Protein AF-A0AA36NEQ3-F1 (afdb_monomer_lite)

Radius of gyration: 20.61 Å; chains: 1; bounding box: 43×40×59 Å

Foldseek 3Di:
DCCVVPVVVDDPVRNVLVCQCPVQANLSNLVVLCCVPLVVLVVVLVVLVVVLVVDDDPVVVVVSVVVNVVSVVVLVPDPSDPDDAAEDEQEAEDDDCRLVSVVVVCVVVNPPSHHYKYDYPPDPDIDDVVVVVSVVVNVVVCPPPVNCVVPPPDD

Structure (mmCIF, N/CA/C/O backbone):
data_AF-A0AA36NEQ3-F1
#
_entry.id   AF-A0AA36NEQ3-F1
#
loop_
_atom_site.group_PDB
_atom_site.id
_atom_site.type_symbol
_atom_site.label_atom_id
_atom_site.label_alt_id
_atom_site.label_comp_id
_atom_site.label_asym_id
_atom_site.label_entity_id
_atom_site.label_seq_id
_atom_site.pdbx_PDB_ins_code
_atom_site.Cartn_x
_atom_site.Cartn_y
_atom_site.Cartn_z
_atom_site.occupancy
_atom_site.B_iso_or_equiv
_atom_site.auth_seq_id
_atom_site.auth_comp_id
_atom_site.auth_asym_id
_atom_site.auth_atom_id
_atom_site.pdbx_PDB_model_num
ATOM 1 N N . MET A 1 1 ? -6.143 13.483 -19.185 1.00 68.56 1 MET A N 1
ATOM 2 C CA . MET A 1 1 ? -5.509 14.407 -20.152 1.00 68.56 1 MET A CA 1
ATOM 3 C C . MET A 1 1 ? -5.300 15.807 -19.564 1.00 68.56 1 MET A C 1
ATOM 5 O O . MET A 1 1 ? -4.150 16.203 -19.430 1.00 68.56 1 MET A O 1
ATOM 9 N N . LEU A 1 2 ? -6.343 16.511 -19.094 1.00 79.25 2 LEU A N 1
ATOM 10 C CA . LEU A 1 2 ? -6.231 17.898 -18.588 1.00 79.25 2 LEU A CA 1
ATOM 11 C C . LEU A 1 2 ? -5.144 18.156 -17.515 1.00 79.25 2 LEU A C 1
ATOM 13 O O . LEU A 1 2 ? -4.399 19.118 -17.663 1.00 79.25 2 LEU A O 1
ATOM 17 N N . PRO A 1 3 ? -4.977 17.317 -16.469 1.00 77.94 3 PRO A N 1
ATOM 18 C CA . PRO A 1 3 ? -3.961 17.570 -15.440 1.00 77.94 3 PRO A CA 1
ATOM 19 C C . PRO A 1 3 ? -2.511 17.459 -15.925 1.00 77.94 3 PRO A C 1
ATOM 21 O O . PRO A 1 3 ? -1.621 18.030 -15.300 1.00 77.94 3 PRO A O 1
ATOM 24 N N . ARG A 1 4 ? -2.274 16.724 -17.023 1.00 77.56 4 ARG A N 1
ATOM 25 C CA . ARG A 1 4 ? -0.957 16.620 -17.671 1.00 77.56 4 ARG A CA 1
ATOM 26 C C . ARG A 1 4 ? -0.728 17.775 -18.649 1.00 77.56 4 ARG A C 1
ATOM 28 O O . ARG A 1 4 ? 0.372 18.302 -18.692 1.00 77.56 4 ARG A O 1
ATOM 35 N N . MET A 1 5 ? -1.764 18.183 -19.387 1.00 85.81 5 MET A N 1
ATOM 36 C CA . MET A 1 5 ? -1.683 19.246 -20.401 1.00 85.81 5 MET A CA 1
ATOM 37 C C . MET A 1 5 ? -1.680 20.658 -19.802 1.00 85.81 5 MET A C 1
ATOM 39 O O . MET A 1 5 ? -1.014 21.551 -20.310 1.00 85.81 5 MET A O 1
ATOM 43 N N . CYS A 1 6 ? -2.423 20.869 -18.714 1.00 88.06 6 CYS A N 1
ATOM 44 C CA . CYS A 1 6 ? -2.591 22.175 -18.081 1.00 88.06 6 CYS A CA 1
ATOM 45 C C . CYS A 1 6 ? -2.309 22.084 -16.571 1.00 88.06 6 CYS A C 1
ATOM 47 O O . CYS A 1 6 ? -3.202 22.329 -15.755 1.00 88.06 6 CYS A O 1
ATOM 49 N N . PRO A 1 7 ? -1.080 21.720 -16.153 1.00 84.38 7 PRO A N 1
ATOM 50 C CA . PRO A 1 7 ? -0.760 21.505 -14.742 1.00 84.38 7 PRO A CA 1
ATOM 51 C C . PRO A 1 7 ? -0.909 22.774 -13.887 1.00 84.38 7 PRO A C 1
ATOM 53 O O . PRO A 1 7 ? -1.089 22.661 -12.676 1.00 84.38 7 PRO A O 1
ATOM 56 N N . PHE A 1 8 ? -0.865 23.963 -14.500 1.00 87.62 8 PHE A N 1
ATOM 57 C CA . PHE A 1 8 ? -1.056 25.260 -13.841 1.00 87.62 8 PHE A CA 1
ATOM 58 C C . PHE A 1 8 ? -2.494 25.493 -13.349 1.00 87.62 8 PHE A C 1
ATOM 60 O O . PHE A 1 8 ? -2.689 26.245 -12.401 1.00 87.62 8 PHE A O 1
ATOM 67 N N . LEU A 1 9 ? -3.491 24.814 -13.934 1.00 93.50 9 LEU A N 1
ATOM 68 C CA . LEU A 1 9 ? -4.887 24.884 -13.481 1.00 93.50 9 LEU A CA 1
ATOM 69 C C . LEU A 1 9 ? -5.117 24.136 -12.162 1.00 93.50 9 LEU A C 1
ATOM 71 O O . LEU A 1 9 ? -6.154 24.294 -11.523 1.00 93.50 9 LEU A O 1
ATOM 75 N N . PHE A 1 10 ? -4.160 23.302 -11.747 1.00 91.62 10 PHE A N 1
ATOM 76 C CA . PHE A 1 10 ? -4.294 22.440 -10.585 1.00 91.62 10 PHE A CA 1
ATOM 77 C C . PHE A 1 10 ? -3.250 22.782 -9.528 1.00 91.62 10 PHE A C 1
ATOM 79 O O . PHE A 1 10 ? -2.037 22.788 -9.770 1.00 91.62 10 PHE A O 1
ATOM 86 N N . SER A 1 11 ? -3.723 22.966 -8.295 1.00 93.88 11 SER A N 1
ATOM 87 C CA . SER A 1 11 ? -2.838 23.129 -7.144 1.00 93.88 11 SER A CA 1
ATOM 88 C C . SER A 1 11 ? -1.834 21.971 -7.046 1.00 93.88 11 SER A C 1
ATOM 90 O O . SER A 1 11 ? -2.109 20.837 -7.458 1.00 93.88 11 SER A O 1
ATOM 92 N N . LEU A 1 12 ? -0.670 22.229 -6.441 1.00 90.69 12 LEU A N 1
ATOM 93 C CA . LEU A 1 12 ? 0.312 21.177 -6.155 1.00 90.69 12 LEU A CA 1
ATOM 94 C C . LEU A 1 12 ? -0.320 20.020 -5.360 1.00 90.69 12 LEU A C 1
ATOM 96 O O . LEU A 1 12 ? -0.024 18.856 -5.620 1.00 90.69 12 LEU A O 1
ATOM 100 N N . LYS A 1 13 ? -1.229 20.332 -4.427 1.00 91.56 13 LYS A N 1
ATOM 101 C CA . LYS A 1 13 ? -1.970 19.339 -3.640 1.00 91.56 13 LYS A CA 1
ATOM 102 C C . LYS A 1 13 ? -2.808 18.424 -4.536 1.00 91.56 13 LYS A C 1
ATOM 104 O O . LYS A 1 13 ? -2.748 17.208 -4.376 1.00 91.56 13 LYS A O 1
ATOM 109 N N . THR A 1 14 ? -3.543 18.985 -5.494 1.00 90.94 14 THR A N 1
ATOM 110 C CA . THR A 1 14 ? -4.377 18.218 -6.433 1.00 90.94 14 THR A CA 1
ATOM 111 C C . THR A 1 14 ? -3.534 17.327 -7.334 1.00 90.94 14 THR A C 1
ATOM 113 O O . THR A 1 14 ? -3.855 16.156 -7.505 1.00 90.94 14 THR A O 1
ATOM 116 N N . ARG A 1 15 ? -2.409 17.839 -7.845 1.00 89.56 15 ARG A N 1
ATOM 117 C CA . ARG A 1 15 ? -1.480 17.045 -8.664 1.00 89.56 15 ARG A CA 1
ATOM 118 C C . ARG A 1 15 ? -0.853 15.893 -7.875 1.00 89.56 15 ARG A C 1
ATOM 120 O O . ARG A 1 15 ? -0.808 14.772 -8.372 1.00 89.56 15 ARG A O 1
ATOM 127 N N . LYS A 1 16 ? -0.454 16.134 -6.620 1.00 88.31 16 LYS A N 1
ATOM 128 C CA . LYS A 1 16 ? 0.013 15.077 -5.705 1.00 88.31 16 LYS A CA 1
ATOM 129 C C . LYS A 1 16 ? -1.071 14.030 -5.440 1.00 88.31 16 LYS A C 1
ATOM 131 O O . LYS A 1 16 ? -0.760 12.845 -5.418 1.00 88.31 16 LYS A O 1
ATOM 136 N N . MET A 1 17 ? -2.324 14.447 -5.243 1.00 87.94 17 MET A N 1
ATOM 137 C CA . MET A 1 17 ? -3.442 13.514 -5.065 1.00 87.94 17 MET A CA 1
ATOM 138 C C . MET A 1 17 ? -3.674 12.663 -6.313 1.00 87.94 17 MET A C 1
ATOM 140 O O . MET A 1 17 ? -3.773 11.449 -6.184 1.00 87.94 17 MET A O 1
ATOM 144 N N . LEU A 1 18 ? -3.693 13.271 -7.505 1.00 87.69 18 LEU A N 1
ATOM 145 C CA . LEU A 1 18 ? -3.828 12.534 -8.761 1.00 87.69 18 LEU A CA 1
ATOM 146 C C . LEU A 1 18 ? -2.754 11.451 -8.874 1.00 87.69 18 LEU A C 1
ATOM 148 O O . LEU A 1 18 ? -3.094 10.292 -9.073 1.00 87.69 18 LEU A O 1
ATOM 152 N N . LEU A 1 19 ? -1.485 11.815 -8.658 1.00 86.06 19 LEU A N 1
ATOM 153 C CA . LEU A 1 19 ? -0.384 10.856 -8.700 1.00 86.06 19 LEU A CA 1
ATOM 154 C C . LEU A 1 19 ? -0.596 9.709 -7.703 1.00 86.06 19 LEU A C 1
ATOM 156 O O . LEU A 1 19 ? -0.491 8.551 -8.084 1.00 86.06 19 LEU A O 1
ATOM 160 N N . LYS A 1 20 ? -0.950 10.008 -6.447 1.00 84.12 20 LYS A N 1
ATOM 161 C CA . LYS A 1 20 ? -1.182 8.975 -5.421 1.00 84.12 20 LYS A CA 1
ATOM 162 C C . LYS A 1 20 ? -2.313 8.011 -5.780 1.00 84.12 20 LYS A C 1
ATOM 164 O O . LYS A 1 20 ? -2.208 6.831 -5.464 1.00 84.12 20 LYS A O 1
ATOM 169 N N . TYR A 1 21 ? -3.371 8.497 -6.426 1.00 85.12 21 TYR A N 1
ATOM 170 C CA . TYR A 1 21 ? -4.517 7.668 -6.799 1.00 85.12 21 TYR A CA 1
ATOM 171 C C . TYR A 1 21 ? -4.321 6.882 -8.097 1.00 85.12 21 TYR A C 1
ATOM 173 O O . TYR A 1 21 ? -5.018 5.894 -8.302 1.00 85.12 21 TYR A O 1
ATOM 181 N N . THR A 1 22 ? -3.392 7.284 -8.970 1.00 84.38 22 THR A N 1
ATOM 182 C CA . THR A 1 22 ? -3.182 6.608 -10.260 1.00 84.38 22 THR A CA 1
ATOM 183 C C . THR A 1 22 ? -1.880 5.820 -10.350 1.00 84.38 22 THR A C 1
ATOM 185 O O . THR A 1 22 ? -1.782 4.954 -11.210 1.00 84.38 22 THR A O 1
ATOM 188 N N . ALA A 1 23 ? -0.880 6.097 -9.506 1.00 80.69 23 ALA A N 1
ATOM 189 C CA . ALA A 1 23 ? 0.458 5.510 -9.646 1.00 80.69 23 ALA A CA 1
ATOM 190 C C . ALA A 1 23 ? 0.511 4.000 -9.369 1.00 80.69 23 ALA A C 1
ATOM 192 O O . ALA A 1 23 ? 1.291 3.299 -10.001 1.00 80.69 23 ALA A O 1
ATOM 193 N N . PHE A 1 24 ? -0.317 3.499 -8.449 1.00 78.56 24 PHE A N 1
ATOM 194 C CA . PHE A 1 24 ? -0.222 2.122 -7.938 1.00 78.56 24 PHE A CA 1
ATOM 195 C C . PHE A 1 24 ? -1.527 1.326 -8.108 1.00 78.56 24 PHE A C 1
ATOM 197 O O . PHE A 1 24 ? -1.766 0.335 -7.419 1.00 78.56 24 PHE A O 1
ATOM 204 N N . GLY A 1 25 ? -2.398 1.782 -9.012 1.00 80.44 25 GLY A N 1
ATOM 205 C CA . GLY A 1 25 ? -3.678 1.142 -9.306 1.00 80.44 25 GLY A CA 1
ATOM 206 C C . GLY A 1 25 ? -4.801 1.424 -8.292 1.00 80.44 25 GLY A C 1
ATOM 207 O O . GLY A 1 25 ? -4.593 2.045 -7.243 1.00 80.44 25 GLY A O 1
ATOM 208 N N . PRO A 1 26 ? -6.030 0.971 -8.606 1.00 84.81 26 PRO A N 1
ATOM 209 C CA . PRO A 1 26 ? -7.229 1.290 -7.832 1.00 84.81 26 PRO A CA 1
ATOM 210 C C . PRO A 1 26 ? -7.213 0.687 -6.422 1.00 84.81 26 PRO A C 1
ATOM 212 O O . PRO A 1 26 ? -7.647 1.343 -5.479 1.00 84.81 26 PRO A O 1
ATOM 215 N N . SER A 1 27 ? -6.667 -0.520 -6.239 1.00 88.44 27 SER A N 1
ATOM 216 C CA . SER A 1 27 ? -6.599 -1.162 -4.919 1.00 88.44 27 SER A CA 1
ATOM 217 C C . SER A 1 27 ? -5.737 -0.361 -3.944 1.00 88.44 27 SER A C 1
ATOM 219 O O . SER A 1 27 ? -6.144 -0.132 -2.806 1.00 88.44 27 SER A O 1
ATOM 221 N N . PHE A 1 28 ? -4.589 0.151 -4.398 1.00 86.88 28 PHE A N 1
ATOM 222 C CA . PHE A 1 28 ? -3.771 1.045 -3.582 1.00 86.88 28 PHE A CA 1
ATOM 223 C C . PHE A 1 28 ? -4.489 2.365 -3.287 1.00 86.88 28 PHE A C 1
ATOM 225 O O . PHE A 1 28 ? -4.440 2.843 -2.157 1.00 86.88 28 PHE A O 1
ATOM 232 N N . ALA A 1 29 ? -5.188 2.945 -4.268 1.00 89.06 29 ALA A N 1
ATOM 233 C CA . ALA A 1 29 ? -5.954 4.174 -4.070 1.00 89.06 29 ALA A CA 1
ATOM 234 C C . ALA A 1 29 ? -7.037 4.018 -2.984 1.00 89.06 29 ALA A C 1
ATOM 236 O O . ALA A 1 29 ? -7.181 4.894 -2.123 1.00 89.06 29 ALA A O 1
ATOM 237 N N . VAL A 1 30 ? -7.756 2.890 -2.984 1.00 91.06 30 VAL A N 1
ATOM 238 C CA . VAL A 1 30 ? -8.751 2.548 -1.955 1.00 91.06 30 VAL A CA 1
ATOM 239 C C . VAL A 1 30 ? -8.081 2.371 -0.597 1.00 91.06 30 VAL A C 1
ATOM 241 O O . VAL A 1 30 ? -8.484 3.027 0.362 1.00 91.06 30 VAL A O 1
ATOM 244 N N . HIS A 1 31 ? -7.019 1.563 -0.519 1.00 90.94 31 HIS A N 1
ATOM 245 C CA . HIS A 1 31 ? -6.257 1.358 0.715 1.00 90.94 31 HIS A CA 1
ATOM 246 C C . HIS A 1 31 ? -5.755 2.681 1.300 1.00 90.94 31 HIS A C 1
ATOM 248 O O . HIS A 1 31 ? -5.982 2.975 2.470 1.00 90.94 31 HIS A O 1
ATOM 254 N N . TRP A 1 32 ? -5.129 3.516 0.470 1.00 89.56 32 TRP A N 1
ATOM 255 C CA . TRP A 1 32 ? -4.611 4.817 0.870 1.00 89.56 32 TRP A CA 1
ATOM 256 C C . TRP A 1 32 ? -5.720 5.726 1.409 1.00 89.56 32 TRP A C 1
ATOM 258 O O . TRP A 1 32 ? -5.545 6.364 2.447 1.00 89.56 32 TRP A O 1
ATOM 268 N N . THR A 1 33 ? -6.872 5.769 0.735 1.00 91.25 33 THR A N 1
ATOM 269 C CA . THR A 1 33 ? -8.028 6.568 1.171 1.00 91.25 33 THR A CA 1
ATOM 270 C C . THR A 1 33 ? -8.582 6.064 2.502 1.00 91.25 33 THR A C 1
ATOM 272 O O . THR A 1 33 ? -8.800 6.868 3.409 1.00 91.25 33 THR A O 1
ATOM 275 N N . GLN A 1 34 ? -8.758 4.747 2.643 1.00 92.94 34 GLN A N 1
ATOM 276 C CA . GLN A 1 34 ? -9.234 4.110 3.871 1.00 92.94 34 GLN A CA 1
ATOM 277 C C . GLN A 1 34 ? -8.289 4.381 5.043 1.00 92.94 34 GLN A C 1
ATOM 279 O O . GLN A 1 34 ? -8.738 4.855 6.084 1.00 92.94 34 GLN A O 1
ATOM 284 N N . GLU A 1 35 ? -6.982 4.195 4.862 1.00 91.31 35 GLU A N 1
ATOM 285 C CA . GLU A 1 35 ? -5.978 4.446 5.903 1.00 91.31 35 GLU A CA 1
ATOM 286 C C . GLU A 1 35 ? -6.005 5.910 6.379 1.00 91.31 35 GLU A C 1
ATOM 288 O O . GLU A 1 35 ? -5.919 6.183 7.574 1.00 91.31 35 GLU A O 1
ATOM 293 N N . HIS A 1 36 ? -6.217 6.871 5.471 1.00 90.62 36 HIS A N 1
ATOM 294 C CA . HIS A 1 36 ? -6.283 8.296 5.824 1.00 90.62 36 HIS A CA 1
ATOM 295 C C . HIS A 1 36 ? -7.584 8.713 6.513 1.00 90.62 36 HIS A C 1
ATOM 297 O O . HIS A 1 36 ? -7.600 9.727 7.210 1.00 90.62 36 HIS A O 1
ATOM 303 N N . LYS A 1 37 ? -8.690 8.011 6.252 1.00 93.19 37 LYS A N 1
ATOM 304 C CA . LYS A 1 37 ? -10.033 8.432 6.681 1.00 93.19 37 LYS A CA 1
ATOM 305 C C . LYS A 1 37 ? -10.563 7.639 7.862 1.00 93.19 37 LYS A C 1
ATOM 307 O O . LYS A 1 37 ? -11.206 8.218 8.728 1.00 93.19 37 LYS A O 1
ATOM 312 N N . VAL A 1 38 ? -10.290 6.339 7.892 1.00 94.88 38 VAL A N 1
ATOM 313 C CA . VAL A 1 38 ? -10.763 5.411 8.926 1.00 94.88 38 VAL A CA 1
ATOM 314 C C . VAL A 1 38 ? -9.629 4.610 9.575 1.00 94.88 38 VAL A C 1
ATOM 316 O O . VAL A 1 38 ? -9.883 3.845 10.500 1.00 94.88 38 VAL A O 1
ATOM 319 N N . GLY A 1 39 ? -8.370 4.800 9.162 1.00 92.75 39 GLY A N 1
ATOM 320 C CA . GLY A 1 39 ? -7.229 4.031 9.675 1.00 92.75 39 GLY A CA 1
ATOM 321 C C . GLY A 1 39 ? -7.005 4.152 11.186 1.00 92.75 39 GLY A C 1
ATOM 322 O O . GLY A 1 39 ? -6.636 3.171 11.826 1.00 92.75 39 GLY A O 1
ATOM 323 N N . SER A 1 40 ? -7.286 5.309 11.796 1.00 94.38 40 SER A N 1
ATOM 324 C CA . SER A 1 40 ? -7.217 5.471 13.260 1.00 94.38 40 SER A CA 1
ATOM 325 C C . SER A 1 40 ? -8.217 4.569 13.989 1.00 94.38 40 SER A C 1
ATOM 327 O O . SER A 1 40 ? -7.852 3.913 14.964 1.00 94.38 40 SER A O 1
ATOM 329 N N . PHE A 1 41 ? -9.449 4.480 13.482 1.00 94.62 41 PHE A N 1
ATOM 330 C CA . PHE A 1 41 ? -10.482 3.593 14.011 1.00 94.62 41 PHE A CA 1
ATOM 331 C C . PHE A 1 41 ? -10.115 2.124 13.809 1.00 94.62 41 PHE A C 1
ATOM 333 O O . PHE A 1 41 ? -10.254 1.337 14.736 1.00 94.62 41 PHE A O 1
ATOM 340 N N . LEU A 1 42 ? -9.575 1.755 12.643 1.00 91.88 42 LEU A N 1
ATOM 341 C CA . LEU A 1 42 ? -9.116 0.386 12.378 1.00 91.88 42 LEU A CA 1
ATOM 342 C C . LEU A 1 42 ? -7.980 -0.037 13.323 1.00 91.88 42 LEU A C 1
ATOM 344 O O . LEU A 1 42 ? -7.992 -1.162 13.824 1.00 91.88 42 LEU A O 1
ATOM 348 N N . LYS A 1 43 ? -7.034 0.868 13.610 1.00 93.69 43 LYS A N 1
ATOM 349 C CA . LYS A 1 43 ? -5.960 0.637 14.589 1.00 93.69 43 LYS A CA 1
ATOM 350 C C . LYS A 1 43 ? -6.520 0.482 15.998 1.00 93.69 43 LYS A C 1
ATOM 352 O O . LYS A 1 43 ? -6.206 -0.507 16.653 1.00 93.69 43 LYS A O 1
ATOM 357 N N . ARG A 1 44 ? -7.403 1.392 16.433 1.00 95.19 44 ARG A N 1
ATOM 358 C CA . ARG A 1 44 ? -8.055 1.294 17.748 1.00 95.19 44 ARG A CA 1
ATOM 359 C C . ARG A 1 44 ? -8.860 0.003 17.880 1.00 95.19 44 ARG A C 1
ATOM 361 O O . ARG A 1 44 ? -8.736 -0.658 18.901 1.00 95.19 44 ARG A O 1
ATOM 368 N N . ARG A 1 45 ? -9.598 -0.403 16.840 1.00 94.44 45 ARG A N 1
ATOM 369 C CA . ARG A 1 45 ? -10.325 -1.680 16.792 1.00 94.44 45 ARG A CA 1
ATOM 370 C C . ARG A 1 45 ? -9.397 -2.862 17.076 1.00 94.44 45 ARG A C 1
ATOM 372 O O . ARG A 1 45 ? -9.720 -3.696 17.910 1.00 94.44 45 ARG A O 1
ATOM 379 N N . ALA A 1 46 ? -8.238 -2.923 16.416 1.00 94.06 46 ALA A N 1
ATOM 380 C CA . ALA A 1 46 ? -7.264 -3.996 16.630 1.00 94.06 46 ALA A CA 1
ATOM 381 C C . ALA A 1 46 ? -6.690 -3.995 18.060 1.00 94.06 46 ALA A C 1
ATOM 383 O O . ALA A 1 46 ? -6.522 -5.058 18.660 1.00 94.06 46 ALA A O 1
ATOM 384 N N . THR A 1 47 ? -6.430 -2.811 18.625 1.00 96.06 47 THR A N 1
ATOM 385 C CA . THR A 1 47 ? -5.993 -2.665 20.021 1.00 96.06 47 THR A CA 1
ATOM 386 C C . THR A 1 47 ? -7.062 -3.161 20.995 1.00 96.06 47 THR A C 1
ATOM 388 O O . THR A 1 47 ? -6.775 -4.043 21.796 1.00 96.06 47 THR A O 1
ATOM 391 N N . VAL A 1 48 ? -8.302 -2.673 20.876 1.00 95.75 48 VAL A N 1
ATOM 392 C CA . VAL A 1 48 ? -9.432 -3.054 21.743 1.00 95.75 48 VAL A CA 1
ATOM 393 C C . VAL A 1 48 ? -9.728 -4.548 21.637 1.00 95.75 48 VAL A C 1
ATOM 395 O O . VAL A 1 48 ? -9.942 -5.202 22.650 1.00 95.75 48 VAL A O 1
ATOM 398 N N . GLN A 1 49 ? -9.669 -5.125 20.433 1.00 95.00 49 GLN A N 1
ATOM 399 C CA . GLN A 1 49 ? -9.830 -6.567 20.246 1.00 95.00 49 GLN A CA 1
ATOM 400 C C . GLN A 1 49 ? -8.753 -7.367 20.995 1.00 95.00 49 GLN A C 1
ATOM 402 O O . GLN A 1 49 ? -9.046 -8.405 21.584 1.00 95.00 49 GLN A O 1
ATOM 407 N N . THR A 1 50 ? -7.507 -6.890 20.978 1.00 95.31 50 THR A N 1
ATOM 408 C CA . THR A 1 50 ? -6.395 -7.535 21.689 1.00 95.31 50 THR A CA 1
ATOM 409 C C . THR A 1 50 ? -6.565 -7.409 23.204 1.00 95.31 50 THR A C 1
ATOM 411 O O . THR A 1 50 ? -6.397 -8.394 23.918 1.00 95.31 50 THR A O 1
ATOM 414 N N . GLU A 1 51 ? -6.949 -6.225 23.691 1.00 94.81 51 GLU A N 1
ATOM 415 C CA . GLU A 1 51 ? -7.259 -5.973 25.105 1.00 94.81 51 GLU A CA 1
ATOM 416 C C . GLU A 1 51 ? -8.415 -6.857 25.594 1.00 94.81 51 GLU A C 1
ATOM 418 O O . GLU A 1 51 ? -8.321 -7.452 26.666 1.00 94.81 51 GLU A O 1
ATOM 423 N N . LEU A 1 52 ? -9.470 -7.001 24.786 1.00 94.44 52 LEU A N 1
ATOM 424 C CA . LEU A 1 52 ? -10.616 -7.859 25.075 1.00 94.44 52 LEU A CA 1
ATOM 425 C C . LEU A 1 52 ? -10.198 -9.328 25.191 1.00 94.44 52 LEU A C 1
ATOM 427 O O . LEU A 1 52 ? -10.580 -9.995 26.149 1.00 94.44 52 LEU A O 1
ATOM 431 N N . ASN A 1 53 ? -9.374 -9.815 24.259 1.00 93.12 53 ASN A N 1
ATOM 432 C CA . ASN A 1 53 ? -8.877 -11.193 24.269 1.00 93.12 53 ASN A CA 1
ATOM 433 C C . ASN A 1 53 ? -7.963 -11.492 25.472 1.00 93.12 53 ASN A C 1
ATOM 435 O O . ASN A 1 53 ? -7.843 -12.646 25.875 1.00 93.12 53 ASN A O 1
ATOM 439 N N . ALA A 1 54 ? -7.302 -10.474 26.028 1.00 94.94 54 ALA A N 1
ATOM 440 C CA . ALA A 1 54 ? -6.433 -10.605 27.195 1.00 94.94 54 ALA A CA 1
ATOM 441 C C . ALA A 1 54 ? -7.179 -10.451 28.535 1.00 94.94 54 ALA A C 1
ATOM 443 O O . ALA A 1 54 ? -6.597 -10.707 29.592 1.00 94.94 54 ALA A O 1
ATOM 444 N N . GLN A 1 55 ? -8.440 -10.008 28.518 1.00 93.62 55 GLN A N 1
ATOM 445 C CA . GLN A 1 55 ? -9.190 -9.682 29.724 1.00 93.62 55 GLN A CA 1
ATOM 446 C C . GLN A 1 55 ? -9.974 -10.883 30.265 1.00 93.62 55 GLN A C 1
ATOM 448 O O . GLN A 1 55 ? -10.518 -11.684 29.514 1.00 93.62 55 GLN A O 1
ATOM 453 N N . THR A 1 56 ? -10.057 -10.985 31.592 1.00 91.00 56 THR A N 1
ATOM 454 C CA . THR A 1 56 ? -10.795 -12.052 32.298 1.00 91.00 56 THR A CA 1
ATOM 455 C C . THR A 1 56 ? -11.935 -11.525 33.169 1.00 91.00 56 THR A C 1
ATOM 457 O O . THR A 1 56 ? -12.842 -12.282 33.506 1.00 91.00 56 THR A O 1
ATOM 460 N N . ASP A 1 57 ? -11.922 -10.234 33.520 1.00 95.19 57 ASP A N 1
ATOM 461 C CA . ASP A 1 57 ? -13.001 -9.586 34.272 1.00 95.19 57 ASP A CA 1
ATOM 462 C C . ASP A 1 57 ? -14.253 -9.391 33.389 1.00 95.19 57 ASP A C 1
ATOM 464 O O . ASP A 1 57 ? -14.192 -8.619 32.423 1.00 95.19 57 ASP A O 1
ATOM 468 N N . PRO A 1 58 ? -15.406 -10.002 33.735 1.00 92.56 58 PRO A N 1
ATOM 469 C CA . PRO A 1 58 ? -16.632 -9.911 32.945 1.00 92.56 58 PRO A CA 1
ATOM 470 C C . PRO A 1 58 ? -17.117 -8.479 32.692 1.00 92.56 58 PRO A C 1
ATOM 472 O O . PRO A 1 58 ? -17.650 -8.197 31.620 1.00 92.56 58 PRO A O 1
ATOM 475 N N . ARG A 1 59 ? -16.927 -7.555 33.646 1.00 92.62 59 ARG A N 1
ATOM 476 C CA . ARG A 1 59 ? -17.388 -6.163 33.491 1.00 92.62 59 ARG A CA 1
ATOM 477 C C . ARG A 1 59 ? -16.557 -5.424 32.450 1.00 92.62 59 ARG A C 1
ATOM 479 O O . ARG A 1 59 ? -17.105 -4.817 31.535 1.00 92.62 59 ARG A O 1
ATOM 486 N N . LYS A 1 60 ? -15.233 -5.551 32.540 1.00 93.38 60 LYS A N 1
ATOM 487 C CA . LYS A 1 60 ? -14.305 -4.945 31.575 1.00 93.38 60 LYS A CA 1
ATOM 488 C C . LYS A 1 60 ? -14.433 -5.565 30.188 1.00 93.38 60 LYS A C 1
ATOM 490 O O . LYS A 1 60 ? -14.322 -4.856 29.195 1.00 93.38 60 LYS A O 1
ATOM 495 N N . MET A 1 61 ? -14.697 -6.871 30.105 1.00 94.19 61 MET A N 1
ATOM 496 C CA . MET A 1 61 ? -14.989 -7.527 28.828 1.00 94.19 61 MET A CA 1
ATOM 497 C C . MET A 1 61 ? -16.236 -6.934 28.164 1.00 94.19 61 MET A C 1
ATOM 499 O O . MET A 1 61 ? -16.226 -6.678 26.963 1.00 94.19 61 MET A O 1
ATOM 503 N N . GLN A 1 62 ? -17.294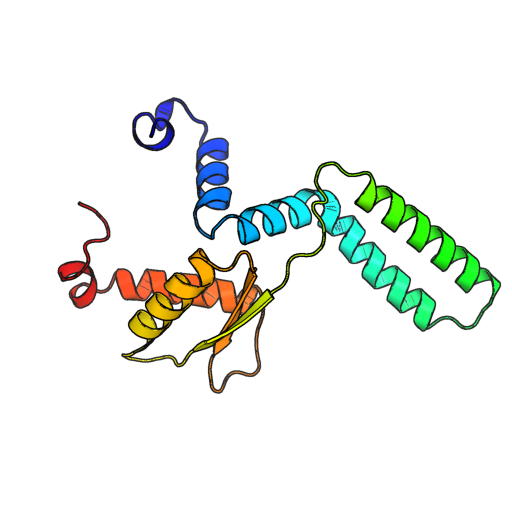 -6.673 28.938 1.00 94.56 62 GLN A N 1
ATOM 504 C CA . GLN A 1 62 ? -18.513 -6.057 28.417 1.00 94.56 62 GLN A CA 1
ATOM 505 C C . GLN A 1 62 ? -18.266 -4.622 27.924 1.00 94.56 62 GLN A C 1
ATOM 507 O O . GLN A 1 62 ? -18.726 -4.263 26.841 1.00 94.56 62 GLN A O 1
ATOM 512 N N . GLU A 1 63 ? -17.503 -3.823 28.672 1.00 95.19 63 GLU A N 1
ATOM 513 C CA . GLU A 1 63 ? -17.119 -2.460 28.275 1.00 95.19 63 GLU A CA 1
ATOM 514 C C . GLU A 1 63 ? -16.306 -2.444 26.971 1.00 95.19 63 GLU A C 1
ATOM 516 O O . GLU A 1 63 ? -16.661 -1.733 26.030 1.00 95.19 63 GLU A O 1
ATOM 521 N N . LEU A 1 64 ? -15.260 -3.274 26.876 1.00 96.06 64 LEU A N 1
ATOM 522 C CA . LEU A 1 64 ? -14.418 -3.383 25.679 1.00 96.06 64 LEU A CA 1
ATOM 523 C C . LEU A 1 64 ? -15.201 -3.917 24.473 1.00 96.06 64 LEU A C 1
ATOM 525 O O . LEU A 1 64 ? -15.020 -3.434 23.357 1.00 96.06 64 LEU A O 1
ATOM 529 N N . SER A 1 65 ? -16.108 -4.875 24.685 1.00 95.19 65 SER A N 1
ATOM 530 C CA . SER A 1 65 ? -16.995 -5.372 23.629 1.00 95.19 65 SER A CA 1
ATOM 531 C C . SER A 1 65 ? -17.936 -4.281 23.116 1.00 95.19 65 SER A C 1
ATOM 533 O O . SER A 1 65 ? -18.186 -4.206 21.912 1.00 95.19 65 SER A O 1
ATOM 535 N N . GLN A 1 66 ? -18.455 -3.425 24.002 1.00 96.44 66 GLN A N 1
ATOM 536 C CA . GLN A 1 66 ? -19.295 -2.299 23.602 1.00 96.44 66 GLN A CA 1
ATOM 537 C C . GLN A 1 66 ? -18.485 -1.250 22.831 1.00 96.44 66 GLN A C 1
ATOM 539 O O . GLN A 1 66 ? -18.949 -0.750 21.806 1.00 96.44 66 GLN A O 1
ATOM 544 N N . GLU A 1 67 ? -17.269 -0.933 23.286 1.00 95.56 67 GLU A N 1
ATOM 545 C CA . GLU A 1 67 ? -16.365 -0.032 22.564 1.00 95.56 67 GLU A CA 1
ATOM 546 C C . GLU A 1 67 ? -16.065 -0.566 21.157 1.00 95.56 67 GLU A C 1
ATOM 548 O O . GLU A 1 67 ? -16.170 0.177 20.179 1.00 95.56 67 GLU A O 1
ATOM 553 N N . LEU A 1 68 ? -15.754 -1.860 21.042 1.00 95.56 68 LEU A N 1
ATOM 554 C CA . LEU A 1 68 ? -15.485 -2.515 19.767 1.00 95.56 68 LEU A CA 1
ATOM 555 C C . LEU A 1 68 ? -16.674 -2.379 18.806 1.00 95.56 68 LEU A C 1
ATOM 557 O O . LEU A 1 68 ? -16.489 -1.940 17.671 1.00 95.56 68 LEU A O 1
ATOM 561 N N . SER A 1 69 ? -17.891 -2.659 19.284 1.00 96.12 69 SER A N 1
ATOM 562 C CA . SER A 1 69 ? -19.122 -2.509 18.499 1.00 96.12 69 SER A CA 1
ATOM 563 C C . SER A 1 69 ? -19.321 -1.071 18.008 1.00 96.12 69 SER A C 1
ATOM 565 O O . SER A 1 69 ? -19.671 -0.856 16.848 1.00 96.12 69 SER A O 1
ATOM 567 N N . ASN A 1 70 ? -19.071 -0.074 18.862 1.00 96.06 70 ASN A N 1
ATOM 568 C CA . ASN A 1 70 ? -19.208 1.337 18.494 1.00 96.06 70 ASN A CA 1
ATOM 569 C C . ASN A 1 70 ? -18.190 1.740 17.410 1.00 96.06 70 ASN A C 1
ATOM 571 O O . ASN A 1 70 ? -18.517 2.487 16.485 1.00 96.06 70 ASN A O 1
ATOM 575 N N . ILE A 1 71 ? -16.950 1.245 17.507 1.00 95.12 71 ILE A N 1
ATOM 576 C CA . ILE A 1 71 ? -15.908 1.490 16.501 1.00 95.12 71 ILE A CA 1
ATOM 577 C C . ILE A 1 71 ? -16.294 0.848 15.166 1.00 95.12 71 ILE A C 1
ATOM 579 O O . ILE A 1 71 ? -16.159 1.483 14.119 1.00 95.12 71 ILE A O 1
ATOM 583 N N . GLU A 1 72 ? -16.777 -0.393 15.185 1.00 92.94 72 GLU A N 1
ATOM 584 C CA . GLU A 1 72 ? -17.202 -1.101 13.977 1.00 92.94 72 GLU A CA 1
ATOM 585 C C . GLU A 1 72 ? -18.365 -0.399 13.281 1.00 92.94 72 GLU A C 1
ATOM 587 O O . GLU A 1 72 ? -18.301 -0.170 12.072 1.00 92.94 72 GLU A O 1
ATOM 592 N N . GLU A 1 73 ? -19.377 0.030 14.035 1.00 94.44 73 GLU A N 1
ATOM 593 C CA . GLU A 1 73 ? -20.492 0.809 13.499 1.00 94.44 73 GLU A CA 1
ATOM 594 C C . GLU A 1 73 ? -20.002 2.114 12.852 1.00 94.44 73 GLU A C 1
ATOM 596 O O . GLU A 1 73 ? -20.437 2.465 11.751 1.00 94.44 73 GLU A O 1
ATOM 601 N N . HIS A 1 74 ? -19.053 2.810 13.487 1.00 92.69 74 HIS A N 1
ATOM 602 C CA . HIS A 1 74 ? -18.482 4.040 12.940 1.00 92.69 74 HIS A CA 1
ATOM 603 C C . HIS A 1 74 ? -17.722 3.803 11.627 1.00 92.69 74 HIS A C 1
ATOM 605 O O . HIS A 1 74 ? -17.861 4.579 10.679 1.00 92.69 74 HIS A O 1
ATOM 611 N N . VAL A 1 75 ? -16.938 2.724 11.543 1.00 93.12 75 VAL A N 1
ATOM 612 C CA . VAL A 1 75 ? -16.209 2.359 10.320 1.00 93.12 75 VAL A CA 1
ATOM 613 C C . VAL A 1 75 ? -17.183 1.996 9.201 1.00 93.12 75 VAL A C 1
ATOM 615 O O . VAL A 1 75 ? -17.046 2.520 8.100 1.00 93.12 75 VAL A O 1
ATOM 618 N N . VAL A 1 76 ? -18.186 1.159 9.476 1.00 91.62 76 VAL A N 1
ATOM 619 C CA . VAL A 1 76 ? -19.155 0.694 8.468 1.00 91.62 76 VAL A CA 1
ATOM 620 C C . VAL A 1 76 ? -20.039 1.830 7.950 1.00 91.62 76 VAL A C 1
ATOM 622 O O . VAL A 1 76 ? -20.367 1.855 6.767 1.00 91.62 76 VAL A O 1
ATOM 625 N N . ARG A 1 77 ? -20.395 2.803 8.798 1.00 92.88 77 ARG A N 1
ATOM 626 C CA . ARG A 1 77 ? -21.160 3.993 8.383 1.00 92.88 77 ARG A CA 1
ATOM 627 C C . ARG A 1 77 ? -20.342 5.012 7.593 1.00 92.88 77 ARG A C 1
ATOM 629 O O . ARG A 1 77 ? -20.913 5.936 7.016 1.00 92.88 77 ARG A O 1
ATOM 636 N N . SER A 1 78 ? -19.018 4.893 7.582 1.00 93.12 78 SER A N 1
ATOM 637 C CA . SER A 1 78 ? -18.162 5.812 6.843 1.00 93.12 78 SER A CA 1
ATOM 638 C C . SER A 1 78 ? -18.274 5.575 5.338 1.00 93.12 78 SER A C 1
ATOM 640 O O . SER A 1 78 ? -17.983 4.489 4.849 1.00 93.12 78 SER A O 1
ATOM 642 N N . ASN A 1 79 ? -18.543 6.638 4.575 1.00 93.06 79 ASN A N 1
ATOM 643 C CA . ASN A 1 79 ? -18.516 6.611 3.102 1.00 93.06 79 ASN A CA 1
ATOM 644 C C . ASN A 1 79 ? -17.132 6.277 2.512 1.00 93.06 79 ASN A C 1
ATOM 646 O O . ASN A 1 79 ? -16.992 6.124 1.301 1.00 93.06 79 ASN A O 1
ATOM 650 N N . PHE A 1 80 ? -16.092 6.227 3.348 1.00 91.56 80 PHE A N 1
ATOM 651 C CA . PHE A 1 80 ? -14.735 5.885 2.936 1.00 91.56 80 PHE A CA 1
ATOM 652 C C . PHE A 1 80 ? -14.393 4.412 3.160 1.00 91.56 80 PHE A C 1
ATOM 654 O O . PHE A 1 80 ? -13.322 3.997 2.729 1.00 91.56 80 PHE A O 1
ATOM 661 N N . TRP A 1 81 ? -15.255 3.633 3.821 1.00 93.31 81 TRP A N 1
ATOM 662 C CA . TRP A 1 81 ? -15.064 2.198 3.999 1.00 93.31 81 TRP A CA 1
ATOM 663 C C . TRP A 1 81 ? -15.700 1.431 2.838 1.00 93.31 81 TRP A C 1
ATOM 665 O O . TRP A 1 81 ? -16.918 1.365 2.710 1.00 93.31 81 TRP A O 1
ATOM 675 N N . LEU A 1 82 ? -14.862 0.842 1.988 1.00 90.94 82 LEU A N 1
ATOM 676 C CA . LEU A 1 82 ? -15.268 0.052 0.820 1.00 90.94 82 LEU A CA 1
ATOM 677 C C . LEU A 1 82 ? -15.067 -1.456 1.044 1.00 90.94 82 LEU A C 1
ATOM 679 O O . LEU A 1 82 ? -15.163 -2.247 0.109 1.00 90.94 82 LEU A O 1
ATOM 683 N N . GLY A 1 83 ? -14.798 -1.854 2.290 1.00 89.19 83 GLY A N 1
ATOM 684 C CA . GLY A 1 83 ? -14.519 -3.230 2.681 1.00 89.19 83 GLY A CA 1
ATOM 685 C C . GLY A 1 83 ? -13.027 -3.563 2.752 1.00 89.19 83 GLY A C 1
ATOM 686 O O . GLY A 1 83 ? -12.143 -2.700 2.709 1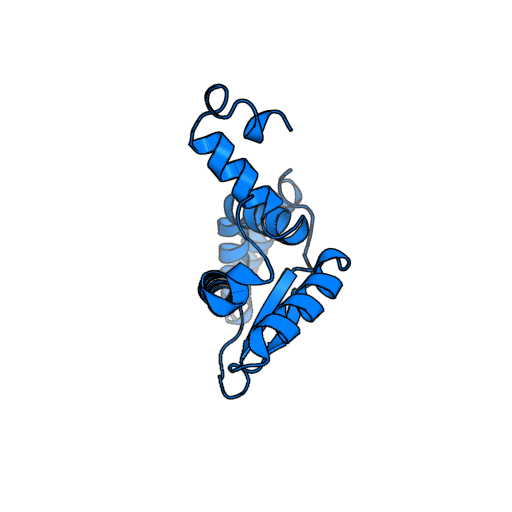.00 89.19 83 GLY A O 1
ATOM 687 N N . THR A 1 84 ? -12.754 -4.857 2.903 1.00 86.69 84 THR A N 1
ATOM 688 C CA . THR A 1 84 ? -11.393 -5.381 3.038 1.00 86.69 84 THR A CA 1
ATOM 689 C C . THR A 1 84 ? -10.796 -5.672 1.670 1.00 86.69 84 THR A C 1
ATOM 691 O O . THR A 1 84 ? -11.374 -6.400 0.864 1.00 86.69 84 THR A O 1
ATOM 694 N N . LEU A 1 85 ? -9.600 -5.144 1.430 1.00 88.75 85 LEU A N 1
ATOM 695 C CA . LEU A 1 85 ? -8.814 -5.469 0.248 1.00 88.75 85 LEU A CA 1
ATOM 696 C C . LEU A 1 85 ? -7.979 -6.721 0.504 1.00 88.75 85 LEU A C 1
ATOM 698 O O . LEU A 1 85 ? -7.315 -6.831 1.532 1.00 88.75 85 LEU A O 1
ATOM 702 N N . GLN A 1 86 ? -7.979 -7.644 -0.453 1.00 90.31 86 GLN A N 1
ATOM 703 C CA . GLN A 1 86 ? -7.056 -8.775 -0.433 1.00 90.31 86 GLN A CA 1
ATOM 704 C C . GLN A 1 86 ? -5.656 -8.311 -0.832 1.00 90.31 86 GLN A C 1
ATOM 706 O O . GLN A 1 86 ? -5.515 -7.536 -1.782 1.00 90.31 86 GLN A O 1
ATOM 711 N N . SER A 1 87 ? -4.630 -8.825 -0.159 1.00 90.06 87 SER A N 1
ATOM 712 C CA . SER A 1 87 ? -3.242 -8.670 -0.582 1.00 90.06 87 SER A CA 1
ATOM 713 C C . SER A 1 87 ? -2.738 -9.906 -1.329 1.00 90.06 87 SER A C 1
ATOM 715 O O . SER A 1 87 ? -3.288 -11.004 -1.240 1.00 90.06 87 SER A O 1
ATOM 717 N N . THR A 1 88 ? -1.731 -9.699 -2.167 1.00 90.62 88 THR A N 1
ATOM 718 C CA . THR A 1 88 ? -0.997 -10.730 -2.896 1.00 90.62 88 THR A CA 1
ATOM 719 C C . THR A 1 88 ? 0.475 -10.543 -2.604 1.00 90.62 88 THR A C 1
ATOM 721 O O . THR A 1 88 ? 1.025 -9.468 -2.847 1.00 90.62 88 THR A O 1
ATOM 724 N N . LEU A 1 89 ? 1.091 -11.602 -2.087 1.00 91.12 89 LEU A N 1
ATOM 725 C CA . LEU A 1 89 ? 2.517 -11.640 -1.823 1.00 91.12 89 LEU A CA 1
ATOM 726 C C . LEU A 1 89 ? 3.270 -11.926 -3.124 1.00 91.12 89 LEU A C 1
ATOM 728 O O . LEU A 1 89 ? 3.085 -12.978 -3.737 1.00 91.12 89 LEU A O 1
ATOM 732 N N . VAL A 1 90 ? 4.125 -10.997 -3.526 1.00 91.88 90 VAL A N 1
ATOM 733 C CA . VAL A 1 90 ? 5.037 -11.134 -4.658 1.00 91.88 90 VAL A CA 1
ATOM 734 C C . VAL A 1 90 ? 6.431 -11.382 -4.109 1.00 91.88 90 VAL A C 1
ATOM 736 O O . VAL A 1 90 ? 6.982 -10.553 -3.384 1.00 91.88 90 VAL A O 1
ATOM 739 N N . ARG A 1 91 ? 6.995 -12.536 -4.462 1.00 92.75 91 ARG A N 1
ATOM 740 C CA . ARG A 1 91 ? 8.368 -12.894 -4.115 1.00 92.75 91 ARG A CA 1
ATOM 741 C C . ARG A 1 91 ? 9.296 -12.521 -5.257 1.00 92.75 91 ARG A C 1
ATOM 743 O O . ARG A 1 91 ? 9.000 -12.855 -6.402 1.00 92.75 91 ARG A O 1
ATOM 750 N N . LEU A 1 92 ? 10.371 -11.810 -4.937 1.00 92.81 92 LEU A N 1
ATOM 751 C CA . LEU A 1 92 ? 11.318 -11.277 -5.913 1.00 92.81 92 LEU A CA 1
ATOM 752 C C . LEU A 1 92 ? 12.752 -11.564 -5.476 1.00 92.81 92 LEU A C 1
ATOM 754 O O . LEU A 1 92 ? 13.081 -11.491 -4.292 1.00 92.81 92 LEU A O 1
ATOM 758 N N . GLN A 1 93 ? 13.619 -11.813 -6.447 1.00 92.94 93 GLN A N 1
ATOM 759 C CA . GLN A 1 93 ? 15.065 -11.853 -6.258 1.00 92.94 93 GLN A CA 1
ATOM 760 C C . GLN A 1 93 ? 15.688 -10.541 -6.740 1.00 92.94 93 GLN A C 1
ATOM 762 O O . GLN A 1 93 ? 15.345 -10.044 -7.817 1.00 92.94 93 GLN A O 1
ATOM 767 N N . LYS A 1 94 ? 16.628 -9.995 -5.962 1.00 87.88 94 LYS A N 1
ATOM 768 C CA . LYS A 1 94 ? 17.473 -8.872 -6.394 1.00 87.88 94 LYS A CA 1
ATOM 769 C C . LYS A 1 94 ? 18.517 -9.359 -7.406 1.00 87.88 94 LYS A C 1
ATOM 771 O O . LYS A 1 94 ? 18.923 -10.517 -7.361 1.00 87.88 94 LYS A O 1
ATOM 776 N N . GLY A 1 95 ? 18.969 -8.473 -8.292 1.00 87.56 95 GLY A N 1
ATOM 777 C CA . GLY A 1 95 ? 19.991 -8.771 -9.304 1.00 87.56 95 GLY A CA 1
ATOM 778 C C . GLY A 1 95 ? 19.572 -8.359 -10.714 1.00 87.56 95 GLY A C 1
ATOM 779 O O . GLY A 1 95 ? 18.687 -7.523 -10.881 1.00 87.56 95 GLY A O 1
ATOM 780 N N . GLU A 1 96 ? 20.201 -8.957 -11.727 1.00 85.12 96 GLU A N 1
ATOM 781 C CA . GLU A 1 96 ? 20.017 -8.585 -13.142 1.00 85.12 96 GLU A CA 1
ATOM 782 C C . GLU A 1 96 ? 18.571 -8.773 -13.626 1.00 85.12 96 GLU A C 1
ATOM 784 O O . GLU A 1 96 ? 18.022 -7.935 -14.338 1.00 85.12 96 GLU A O 1
ATOM 789 N N . GLU A 1 97 ? 17.900 -9.820 -13.146 1.00 88.12 97 GLU A N 1
ATOM 790 C CA . GLU A 1 97 ? 16.531 -10.161 -13.542 1.00 88.12 97 GLU A CA 1
ATOM 791 C C . GLU A 1 97 ? 15.455 -9.358 -12.794 1.00 88.12 97 GLU A C 1
ATOM 793 O O . GLU A 1 97 ? 14.259 -9.599 -12.979 1.00 88.12 97 GLU A O 1
ATOM 798 N N . PHE A 1 98 ? 15.841 -8.433 -11.911 1.00 92.12 98 PHE A N 1
ATOM 799 C CA . PHE A 1 98 ? 14.910 -7.733 -11.025 1.00 92.12 98 PHE A CA 1
ATOM 800 C C . PHE A 1 98 ? 13.832 -6.959 -11.798 1.00 92.12 98 PHE A C 1
ATOM 802 O O . PHE A 1 98 ? 12.645 -7.091 -11.497 1.00 92.12 98 PHE A O 1
ATOM 809 N N . LEU A 1 99 ? 14.213 -6.214 -12.842 1.00 91.38 99 LEU A N 1
ATOM 810 C CA . LEU A 1 99 ? 13.253 -5.460 -13.656 1.00 91.38 99 LEU A CA 1
ATOM 811 C C . LEU A 1 99 ? 12.299 -6.364 -14.435 1.00 91.38 99 LEU A C 1
ATOM 813 O O . LEU A 1 99 ? 11.108 -6.070 -14.511 1.00 91.38 99 LEU A O 1
ATOM 817 N N . ARG A 1 100 ? 12.789 -7.489 -14.967 1.00 91.44 100 ARG A N 1
ATOM 818 C CA . ARG A 1 100 ? 11.928 -8.448 -15.667 1.00 91.44 100 ARG A CA 1
ATOM 819 C C . ARG A 1 100 ? 10.921 -9.083 -14.708 1.00 91.44 100 ARG A C 1
ATOM 821 O O . ARG A 1 100 ? 9.752 -9.230 -15.056 1.00 91.44 100 ARG A O 1
ATOM 828 N N . GLN A 1 101 ? 11.349 -9.436 -13.495 1.00 93.81 101 GLN A N 1
ATOM 829 C CA . GLN A 1 101 ? 10.445 -9.940 -12.458 1.00 93.81 101 GLN A CA 1
ATOM 830 C C . GLN A 1 101 ? 9.404 -8.884 -12.056 1.00 93.81 101 GLN A C 1
ATOM 832 O O . GLN A 1 101 ? 8.225 -9.213 -11.918 1.00 93.81 101 GLN A O 1
ATOM 837 N N . ALA A 1 102 ? 9.822 -7.622 -11.909 1.00 92.56 102 ALA A N 1
ATOM 838 C CA . ALA A 1 102 ? 8.935 -6.505 -11.604 1.00 92.56 102 ALA A CA 1
ATOM 839 C C . ALA A 1 102 ? 7.873 -6.305 -12.695 1.00 92.56 102 ALA A C 1
ATOM 841 O O . ALA A 1 102 ? 6.695 -6.171 -12.370 1.00 92.56 102 ALA A O 1
ATOM 842 N N . ASP A 1 103 ? 8.261 -6.346 -13.971 1.00 91.00 103 ASP A N 1
ATOM 843 C CA . ASP A 1 103 ? 7.339 -6.194 -15.101 1.00 91.00 103 ASP A CA 1
ATOM 844 C C . ASP A 1 103 ? 6.285 -7.313 -15.133 1.00 91.00 103 ASP A C 1
ATOM 846 O O . ASP A 1 103 ? 5.082 -7.052 -15.178 1.00 91.00 103 ASP A O 1
ATOM 850 N N . VAL A 1 104 ? 6.712 -8.571 -14.973 1.00 92.00 104 VAL A N 1
ATOM 851 C CA . VAL A 1 104 ? 5.791 -9.719 -14.891 1.00 92.00 104 VAL A CA 1
ATOM 852 C C . VAL A 1 104 ? 4.833 -9.579 -13.705 1.00 92.00 104 VAL A C 1
ATOM 854 O O . VAL A 1 104 ? 3.621 -9.758 -13.862 1.00 92.00 104 VAL A O 1
ATOM 857 N N . ALA A 1 105 ? 5.348 -9.235 -12.523 1.00 90.56 105 ALA A N 1
ATOM 858 C CA . ALA A 1 105 ? 4.532 -9.054 -11.327 1.00 90.56 105 ALA A CA 1
ATOM 859 C C . ALA A 1 105 ? 3.494 -7.937 -11.514 1.00 90.56 105 ALA A C 1
ATOM 861 O O . ALA A 1 105 ? 2.310 -8.135 -11.224 1.00 90.56 105 ALA A O 1
ATOM 862 N N . MET A 1 106 ? 3.913 -6.788 -12.050 1.00 87.88 106 MET A N 1
ATOM 863 C CA . MET A 1 106 ? 3.032 -5.650 -12.307 1.00 87.88 106 MET A CA 1
ATOM 864 C C . MET A 1 106 ? 2.011 -5.954 -13.405 1.00 87.88 106 MET A C 1
ATOM 866 O O . MET A 1 106 ? 0.855 -5.561 -13.272 1.00 87.88 106 MET A O 1
ATOM 870 N N . GLY A 1 107 ? 2.371 -6.714 -14.442 1.00 87.94 107 GLY A N 1
ATOM 871 C CA . GLY A 1 107 ? 1.442 -7.148 -15.487 1.00 87.94 107 GLY A CA 1
ATOM 872 C C . GLY A 1 107 ? 0.306 -8.039 -14.965 1.00 87.94 107 GLY A C 1
ATOM 873 O O . GLY A 1 107 ? -0.827 -7.958 -15.452 1.00 87.94 107 GLY A O 1
ATOM 874 N N . ILE A 1 108 ? 0.581 -8.861 -13.947 1.00 86.00 108 ILE A N 1
ATOM 875 C CA . ILE A 1 108 ? -0.426 -9.684 -13.261 1.00 86.00 108 ILE A CA 1
ATOM 876 C C . ILE A 1 108 ? -1.265 -8.818 -12.312 1.00 86.00 108 ILE A C 1
ATOM 878 O O . ILE A 1 108 ? -2.498 -8.851 -12.352 1.00 86.00 108 ILE A O 1
ATOM 882 N N . LEU A 1 109 ? -0.608 -8.013 -11.474 1.00 84.88 109 LEU A N 1
ATOM 883 C CA . LEU A 1 109 ? -1.265 -7.202 -10.448 1.00 84.88 109 LEU A CA 1
ATOM 884 C C . LEU A 1 109 ? -2.085 -6.046 -11.012 1.00 84.88 109 LEU A C 1
ATOM 886 O O . LEU A 1 109 ? -3.110 -5.702 -10.442 1.00 84.88 109 LEU A O 1
ATOM 890 N N . ALA A 1 110 ? -1.711 -5.485 -12.160 1.00 81.81 110 ALA A N 1
ATOM 891 C CA . ALA A 1 110 ? -2.515 -4.465 -12.827 1.00 81.81 110 ALA A CA 1
ATOM 892 C C . ALA A 1 110 ? -3.921 -4.979 -13.194 1.00 81.81 110 ALA A C 1
ATOM 894 O O . ALA A 1 110 ? -4.854 -4.186 -13.317 1.00 81.81 110 ALA A O 1
ATOM 895 N N . LYS A 1 111 ? -4.081 -6.301 -13.355 1.00 81.44 111 LYS A N 1
ATOM 896 C CA . LYS A 1 111 ? -5.356 -6.963 -13.676 1.00 81.44 111 LYS A CA 1
ATOM 897 C C . LYS A 1 111 ? -6.067 -7.506 -12.437 1.00 81.44 111 LYS A C 1
ATOM 899 O O . LYS A 1 111 ? -7.293 -7.555 -12.408 1.00 81.44 111 LYS A O 1
ATOM 904 N N . ALA A 1 112 ? -5.317 -7.930 -11.423 1.00 75.69 112 ALA A N 1
ATOM 905 C CA . ALA A 1 112 ? -5.872 -8.417 -10.170 1.00 75.69 112 ALA A CA 1
ATOM 906 C C . ALA A 1 112 ? -6.175 -7.226 -9.253 1.00 75.69 112 ALA A C 1
ATOM 908 O O . ALA A 1 112 ? -5.263 -6.532 -8.831 1.00 75.69 112 ALA A O 1
ATOM 909 N N . SER A 1 113 ? -7.439 -6.983 -8.901 1.00 82.31 113 SER A N 1
ATOM 910 C CA . SER A 1 113 ? -7.837 -5.908 -7.971 1.00 82.31 113 SER A CA 1
ATOM 911 C C . SER A 1 113 ? -7.391 -6.173 -6.518 1.00 82.31 113 SER A C 1
ATOM 913 O O . SER A 1 113 ? -8.203 -6.174 -5.595 1.00 82.31 113 SER A O 1
ATOM 915 N N . LYS A 1 114 ? -6.094 -6.391 -6.290 1.00 88.94 114 LYS A N 1
ATOM 916 C CA . LYS A 1 114 ? -5.468 -6.783 -5.025 1.00 88.94 114 LYS A CA 1
ATOM 917 C C . LYS A 1 114 ? -4.324 -5.835 -4.668 1.00 88.94 114 LYS A C 1
ATOM 919 O O . LYS A 1 114 ? -3.727 -5.203 -5.534 1.00 88.94 114 LYS A O 1
ATOM 924 N N . LEU A 1 115 ? -4.028 -5.725 -3.378 1.00 89.19 115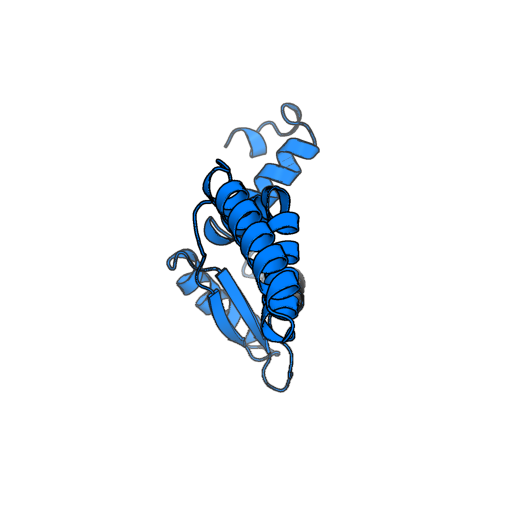 LEU A N 1
ATOM 925 C CA . LEU A 1 115 ? -2.845 -5.018 -2.894 1.00 89.19 115 LEU A CA 1
ATOM 926 C C . LEU A 1 115 ? -1.589 -5.853 -3.130 1.00 89.19 115 LEU A C 1
ATOM 928 O O . LEU A 1 115 ? -1.613 -7.071 -2.981 1.00 89.19 115 LEU A O 1
ATOM 932 N N . MET A 1 116 ? -0.491 -5.187 -3.464 1.00 88.75 116 MET A N 1
ATOM 933 C CA . MET A 1 116 ? 0.816 -5.816 -3.613 1.00 88.75 116 MET A CA 1
ATOM 934 C C . MET A 1 116 ? 1.587 -5.750 -2.298 1.00 88.75 116 MET A C 1
ATOM 936 O O . MET A 1 116 ? 1.838 -4.666 -1.767 1.00 88.75 116 MET A O 1
ATOM 940 N N . GLU A 1 117 ? 2.019 -6.905 -1.813 1.00 91.50 117 GLU A N 1
ATOM 941 C CA . GLU A 1 117 ? 3.002 -7.018 -0.741 1.00 91.50 117 GLU A CA 1
ATOM 942 C C . GLU A 1 117 ? 4.250 -7.682 -1.299 1.00 91.50 117 GLU A C 1
ATOM 944 O O . GLU A 1 117 ? 4.160 -8.731 -1.928 1.00 91.50 117 GLU A O 1
ATOM 949 N N . VAL A 1 118 ? 5.412 -7.067 -1.102 1.00 92.69 118 VAL A N 1
ATOM 950 C CA . VAL A 1 118 ? 6.676 -7.608 -1.606 1.00 92.69 118 VAL A CA 1
ATOM 951 C C . VAL A 1 118 ? 7.418 -8.337 -0.499 1.00 92.69 118 VAL A C 1
ATOM 953 O O . VAL A 1 118 ? 7.451 -7.877 0.642 1.00 92.69 118 VAL A O 1
ATOM 956 N N . GLN A 1 119 ? 8.041 -9.451 -0.867 1.00 93.69 119 GLN A N 1
ATOM 957 C CA . GLN A 1 119 ? 9.054 -10.138 -0.082 1.00 93.69 119 GLN A CA 1
ATOM 958 C C . GLN A 1 119 ? 10.266 -10.406 -0.974 1.00 93.69 119 GLN A C 1
ATOM 960 O O . GLN A 1 119 ? 10.138 -11.025 -2.031 1.00 93.69 119 GLN A O 1
ATOM 965 N N . PHE A 1 120 ? 11.440 -9.961 -0.541 1.00 92.38 120 PHE A N 1
ATOM 966 C CA . PHE A 1 120 ? 12.686 -10.305 -1.213 1.00 92.38 120 PHE A CA 1
ATOM 967 C C . PHE A 1 120 ? 13.198 -11.659 -0.729 1.00 92.38 120 PHE A C 1
ATOM 969 O O . PHE A 1 120 ? 13.113 -11.983 0.457 1.00 92.38 120 PHE A O 1
ATOM 976 N N . GLU A 1 121 ? 13.722 -12.470 -1.643 1.00 90.75 121 GLU A N 1
ATOM 977 C CA . GLU A 1 121 ? 14.341 -13.736 -1.267 1.00 90.75 121 GLU A CA 1
ATOM 978 C C . GLU A 1 121 ? 15.563 -13.523 -0.368 1.00 90.75 121 GLU A C 1
ATOM 980 O O . GLU A 1 121 ? 16.378 -12.633 -0.595 1.00 90.75 121 GLU A O 1
ATOM 985 N N . GLY A 1 122 ? 15.677 -14.350 0.674 1.00 85.31 122 GLY A N 1
ATOM 986 C CA . GLY A 1 122 ? 16.728 -14.226 1.686 1.00 85.31 122 GLY A CA 1
ATOM 987 C C . GLY A 1 122 ? 16.477 -13.142 2.742 1.00 85.31 122 GLY A C 1
ATOM 988 O O . GLY A 1 122 ? 17.202 -13.101 3.733 1.00 85.31 122 GLY A O 1
ATOM 989 N N . GLU A 1 123 ? 15.436 -12.314 2.594 1.00 87.50 123 GLU A N 1
ATOM 990 C CA . GLU A 1 123 ? 15.028 -11.320 3.591 1.00 87.50 123 GLU A CA 1
ATOM 991 C C . GLU A 1 123 ? 13.801 -11.810 4.389 1.00 87.50 123 GLU A C 1
ATOM 993 O O . GLU A 1 123 ? 12.853 -12.388 3.855 1.00 87.50 123 GLU A O 1
ATOM 998 N N . THR A 1 124 ? 13.789 -11.572 5.703 1.00 78.12 124 THR A N 1
ATOM 999 C CA . THR A 1 124 ? 12.697 -11.991 6.605 1.00 78.12 124 THR A CA 1
ATOM 1000 C C . THR A 1 124 ? 11.534 -1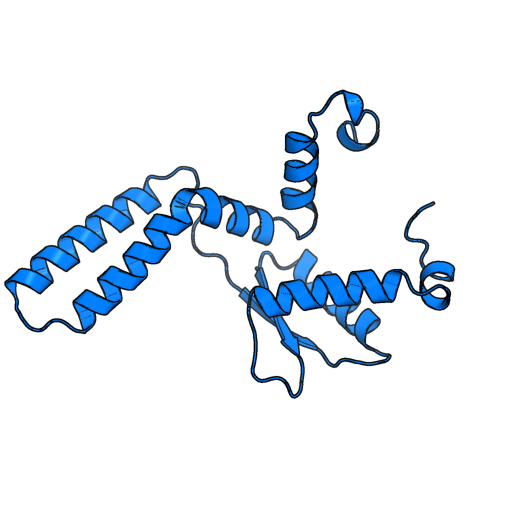0.992 6.677 1.00 78.12 124 THR A C 1
ATOM 1002 O O . THR A 1 124 ? 10.585 -11.208 7.429 1.00 78.12 124 THR A O 1
ATOM 1005 N N . GLY A 1 125 ? 11.576 -9.910 5.893 1.00 81.69 125 GLY A N 1
ATOM 1006 C CA . GLY A 1 125 ? 10.575 -8.841 5.896 1.00 81.69 125 GLY A CA 1
ATOM 1007 C C . GLY A 1 125 ? 9.587 -8.901 4.727 1.00 81.69 125 GLY A C 1
ATOM 1008 O O . GLY A 1 125 ? 9.950 -9.240 3.603 1.00 81.69 125 GLY A O 1
ATOM 1009 N N . PHE A 1 126 ? 8.340 -8.503 4.989 1.00 84.88 126 PHE A N 1
ATOM 1010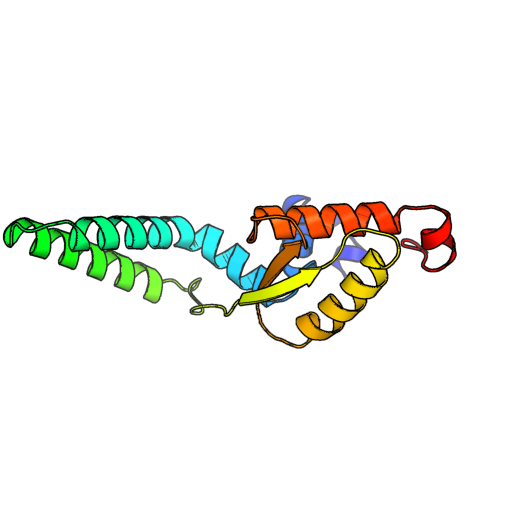 C CA . PHE A 1 126 ? 7.322 -8.207 3.977 1.00 84.88 126 PHE A CA 1
ATOM 1011 C C . PHE A 1 126 ? 6.423 -7.048 4.443 1.00 84.88 126 PHE A C 1
ATOM 1013 O O . PHE A 1 126 ? 6.495 -6.615 5.595 1.00 84.88 126 PHE A O 1
ATOM 1020 N N . GLY A 1 127 ? 5.583 -6.527 3.546 1.00 81.50 127 GLY A N 1
ATOM 1021 C CA . GLY A 1 127 ? 4.595 -5.486 3.853 1.00 81.50 127 GLY A CA 1
ATOM 1022 C C . GLY A 1 127 ? 4.957 -4.100 3.312 1.00 81.50 127 GLY A C 1
ATOM 1023 O O . GLY A 1 127 ? 5.807 -3.958 2.437 1.00 81.50 127 GLY A O 1
ATOM 1024 N N . VAL A 1 128 ? 4.291 -3.057 3.823 1.00 81.81 128 VAL A N 1
ATOM 1025 C CA . VAL A 1 128 ? 4.274 -1.707 3.215 1.00 81.81 128 VAL A CA 1
ATOM 1026 C C . VAL A 1 128 ? 5.669 -1.114 2.999 1.00 81.81 128 VAL A C 1
ATOM 1028 O O . VAL A 1 128 ? 5.929 -0.560 1.933 1.00 81.81 128 VAL A O 1
ATOM 1031 N N . ALA A 1 129 ? 6.569 -1.241 3.978 1.00 85.75 129 ALA A N 1
ATOM 1032 C CA . ALA A 1 129 ? 7.926 -0.702 3.871 1.00 85.75 129 ALA A CA 1
ATOM 1033 C C . ALA A 1 129 ? 8.739 -1.411 2.775 1.00 85.75 129 ALA A C 1
ATOM 1035 O O . ALA A 1 129 ? 9.405 -0.753 1.983 1.00 85.75 129 ALA A O 1
ATOM 1036 N N . VAL A 1 130 ? 8.624 -2.740 2.680 1.00 90.50 130 VAL A N 1
ATOM 1037 C CA . VAL A 1 130 ? 9.317 -3.540 1.658 1.00 90.50 130 VAL A CA 1
ATOM 1038 C C . VAL A 1 130 ? 8.738 -3.261 0.271 1.00 90.50 130 VAL A C 1
ATOM 1040 O O . VAL A 1 130 ? 9.489 -3.051 -0.678 1.00 90.50 130 VAL A O 1
ATOM 1043 N N . THR A 1 131 ? 7.411 -3.150 0.153 1.00 90.38 131 THR A N 1
ATOM 1044 C CA . THR A 1 131 ? 6.748 -2.736 -1.093 1.00 90.38 131 THR A CA 1
ATOM 1045 C C . THR A 1 131 ? 7.180 -1.328 -1.524 1.00 90.38 131 THR A C 1
ATOM 1047 O O . THR A 1 131 ? 7.363 -1.073 -2.712 1.00 90.38 131 THR A O 1
ATOM 1050 N N . GLN A 1 132 ? 7.379 -0.400 -0.583 1.00 87.75 132 GLN A N 1
ATOM 1051 C CA . GLN A 1 132 ? 7.909 0.926 -0.899 1.00 87.75 132 GLN A CA 1
ATOM 1052 C C . GLN A 1 132 ? 9.349 0.844 -1.420 1.00 87.75 132 GLN A C 1
ATOM 1054 O O . GLN A 1 132 ? 9.649 1.472 -2.436 1.00 87.75 132 GLN A O 1
ATOM 1059 N N . SER A 1 133 ? 10.214 0.063 -0.767 1.00 89.94 133 SER A N 1
ATOM 1060 C CA . SER A 1 133 ? 11.586 -0.172 -1.232 1.00 89.94 133 SER A CA 1
ATOM 1061 C C . SER A 1 133 ? 11.612 -0.769 -2.636 1.00 89.94 133 SER A C 1
ATOM 1063 O O . SER A 1 133 ? 12.360 -0.285 -3.475 1.00 89.94 133 SER A O 1
ATOM 1065 N N . PHE A 1 134 ? 10.727 -1.724 -2.939 1.00 91.69 134 PHE A N 1
ATOM 1066 C CA . PHE A 1 134 ? 10.568 -2.266 -4.289 1.00 91.69 134 PHE A CA 1
ATOM 1067 C C . PHE A 1 134 ? 10.311 -1.173 -5.334 1.00 91.69 134 PHE A C 1
ATOM 1069 O O . PHE A 1 134 ? 11.014 -1.119 -6.340 1.00 91.69 134 PHE A O 1
ATOM 1076 N N . TYR A 1 135 ? 9.361 -0.261 -5.097 1.00 89.88 135 TYR A N 1
ATOM 1077 C CA . TYR A 1 135 ? 9.103 0.831 -6.044 1.00 89.88 135 TYR A CA 1
ATOM 1078 C C . TYR A 1 135 ? 10.299 1.774 -6.202 1.00 89.88 135 TYR A C 1
ATOM 1080 O O . TYR A 1 135 ? 10.533 2.283 -7.298 1.00 89.88 135 TYR A O 1
ATOM 1088 N N . VAL A 1 136 ? 11.056 2.010 -5.127 1.00 90.12 136 VAL A N 1
ATOM 1089 C CA . VAL A 1 136 ? 12.282 2.818 -5.173 1.00 90.12 136 VAL A CA 1
ATOM 1090 C C . VAL A 1 136 ? 13.359 2.119 -6.003 1.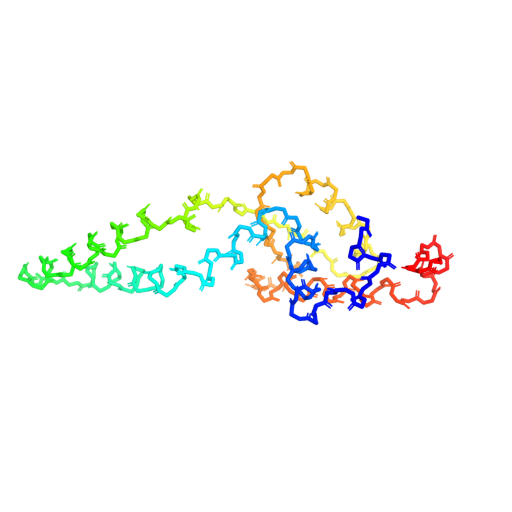00 90.12 136 VAL A C 1
ATOM 1092 O O . VAL A 1 136 ? 13.938 2.757 -6.878 1.00 90.12 136 VAL A O 1
ATOM 1095 N N . GLU A 1 137 ? 13.590 0.825 -5.783 1.00 91.06 137 GLU A N 1
ATOM 1096 C CA . GLU A 1 137 ? 14.574 0.033 -6.528 1.00 91.06 137 GLU A CA 1
ATOM 1097 C C . GLU A 1 137 ? 14.212 -0.055 -8.018 1.00 91.06 137 GLU A C 1
ATOM 1099 O O . GLU A 1 137 ? 15.072 0.155 -8.870 1.00 91.06 137 GLU A O 1
ATOM 1104 N N . VAL A 1 138 ? 12.933 -0.264 -8.358 1.00 91.19 138 VAL A N 1
ATOM 1105 C CA . VAL A 1 138 ? 12.467 -0.247 -9.759 1.00 91.19 138 VAL A CA 1
ATOM 1106 C C . VAL A 1 138 ? 12.706 1.124 -10.388 1.00 91.19 138 VAL A C 1
ATOM 1108 O O . VAL A 1 138 ? 13.245 1.213 -11.489 1.00 91.19 138 VAL A O 1
ATOM 1111 N N . ALA A 1 139 ? 12.353 2.206 -9.688 1.00 89.12 139 ALA A N 1
ATOM 1112 C CA . ALA A 1 139 ? 12.562 3.559 -10.190 1.00 89.12 139 ALA A CA 1
ATOM 1113 C C . ALA A 1 139 ? 14.050 3.886 -10.392 1.00 89.12 139 ALA A C 1
ATOM 1115 O O . ALA A 1 139 ? 14.386 4.610 -11.327 1.00 89.12 139 ALA A O 1
ATOM 1116 N N . GLN A 1 140 ? 14.936 3.381 -9.532 1.00 89.25 140 GLN A N 1
ATOM 1117 C CA . GLN A 1 140 ? 16.385 3.537 -9.674 1.00 89.25 140 GLN A CA 1
ATOM 1118 C C . GLN A 1 140 ? 16.926 2.728 -10.854 1.00 89.25 140 GLN A C 1
ATOM 1120 O O . GLN A 1 140 ? 17.673 3.270 -11.662 1.00 89.25 140 GLN A O 1
ATOM 1125 N N . ALA A 1 141 ? 16.509 1.469 -10.998 1.00 88.75 141 ALA A N 1
ATOM 1126 C CA . ALA A 1 141 ? 16.941 0.613 -12.097 1.00 88.75 141 ALA A CA 1
ATOM 1127 C C . ALA A 1 141 ? 16.506 1.169 -13.466 1.00 88.75 141 ALA A C 1
ATOM 1129 O O . ALA A 1 141 ? 17.293 1.172 -14.406 1.00 88.75 141 ALA A O 1
ATOM 1130 N N . LEU A 1 142 ? 15.300 1.739 -13.573 1.00 87.12 142 LEU A N 1
ATOM 1131 C CA . LEU A 1 142 ? 14.837 2.407 -14.799 1.00 87.12 142 LEU A CA 1
ATOM 1132 C C . LEU A 1 142 ? 15.606 3.697 -15.137 1.00 87.12 142 LEU A C 1
ATOM 1134 O O . LEU A 1 142 ? 15.559 4.155 -16.276 1.00 87.12 142 LEU A O 1
ATOM 1138 N N . GLN A 1 143 ? 16.304 4.303 -14.172 1.00 86.50 143 GLN A N 1
ATOM 1139 C CA . GLN A 1 143 ? 17.158 5.474 -14.407 1.00 86.50 143 GLN A CA 1
ATOM 1140 C C . GLN A 1 143 ? 18.565 5.098 -14.891 1.00 86.50 143 GLN A C 1
ATOM 1142 O O . GLN A 1 143 ? 19.308 5.991 -15.307 1.00 86.50 143 GLN A O 1
ATOM 1147 N N . ASP A 1 144 ? 18.944 3.814 -14.864 1.00 87.69 144 ASP A N 1
ATOM 1148 C CA . ASP A 1 144 ? 20.211 3.363 -15.437 1.00 87.69 144 ASP A CA 1
ATOM 1149 C C . ASP A 1 144 ? 20.251 3.695 -16.933 1.00 87.69 144 ASP A C 1
ATOM 1151 O O . ASP A 1 144 ? 19.299 3.451 -17.674 1.00 87.69 144 ASP A O 1
ATOM 1155 N N . ARG A 1 145 ? 21.368 4.260 -17.397 1.00 78.25 145 ARG A N 1
ATOM 1156 C CA . ARG A 1 145 ? 21.522 4.731 -18.776 1.00 78.25 145 ARG A CA 1
ATOM 1157 C C . ARG A 1 145 ? 21.342 3.615 -19.806 1.00 78.25 145 ARG A C 1
ATOM 1159 O O . ARG A 1 145 ? 20.783 3.873 -20.871 1.00 78.25 145 ARG A O 1
ATOM 1166 N N . SER A 1 146 ? 21.821 2.410 -19.506 1.00 83.31 146 SER A N 1
ATOM 1167 C CA . SER A 1 146 ? 21.699 1.253 -20.397 1.00 83.31 146 SER A CA 1
ATOM 1168 C C . SER A 1 146 ? 20.232 0.856 -20.576 1.00 83.31 146 SER A C 1
ATOM 1170 O O . SER A 1 146 ? 19.762 0.707 -21.702 1.00 83.31 146 SER A O 1
ATOM 1172 N N . ILE A 1 147 ? 19.471 0.830 -19.484 1.00 81.88 147 ILE A N 1
ATOM 1173 C CA . ILE A 1 147 ? 18.049 0.481 -19.472 1.00 81.88 147 ILE A CA 1
ATOM 1174 C C . ILE A 1 147 ? 17.206 1.610 -20.075 1.00 81.88 147 ILE A C 1
ATOM 1176 O O . ILE A 1 147 ? 16.402 1.366 -20.973 1.00 81.88 147 ILE A O 1
ATOM 1180 N N . ASN A 1 148 ? 17.439 2.858 -19.672 1.00 79.25 148 ASN A N 1
ATOM 1181 C CA . ASN A 1 148 ? 16.704 4.022 -20.167 1.00 79.25 148 ASN A CA 1
ATOM 1182 C C . ASN A 1 148 ? 16.900 4.235 -21.679 1.00 79.25 148 ASN A C 1
ATOM 1184 O O . ASN A 1 148 ? 16.009 4.745 -22.348 1.00 79.25 148 ASN A O 1
ATOM 1188 N N . SER A 1 149 ? 18.037 3.812 -22.253 1.00 78.75 149 SER A N 1
ATOM 1189 C CA . SER A 1 149 ? 18.206 3.829 -23.715 1.00 78.75 149 SER A CA 1
ATOM 1190 C C . SER A 1 149 ? 17.300 2.838 -24.453 1.00 78.75 149 SER A C 1
ATOM 1192 O O . SER A 1 149 ? 16.972 3.070 -25.613 1.00 78.75 149 SER A O 1
ATOM 1194 N N . THR A 1 150 ? 16.877 1.759 -23.790 1.00 80.75 150 THR A N 1
ATOM 1195 C CA . THR A 1 150 ? 15.955 0.762 -24.356 1.00 80.75 150 THR A CA 1
ATOM 1196 C C . THR A 1 150 ? 14.491 1.076 -24.065 1.00 80.75 150 THR A C 1
ATOM 1198 O O . THR A 1 150 ? 13.629 0.771 -24.886 1.00 80.75 150 THR A O 1
ATOM 1201 N N . VAL A 1 151 ? 14.207 1.710 -22.924 1.00 72.50 151 VAL A N 1
ATOM 1202 C CA . VAL A 1 151 ? 12.863 2.115 -22.498 1.00 72.50 151 VAL A CA 1
ATOM 1203 C C . VAL A 1 151 ? 12.937 3.549 -21.961 1.00 72.50 151 VAL A C 1
ATOM 1205 O O . VAL A 1 151 ? 13.135 3.737 -20.759 1.00 72.50 151 VAL A O 1
ATOM 1208 N N . PRO A 1 152 ? 12.814 4.570 -22.830 1.00 69.06 152 PRO A N 1
ATOM 1209 C CA . PRO A 1 152 ? 12.904 5.961 -22.408 1.00 69.06 152 PRO A CA 1
ATOM 1210 C C . PRO A 1 152 ? 11.784 6.301 -21.423 1.00 69.06 152 PRO A C 1
ATOM 1212 O O . PRO A 1 152 ? 10.600 6.184 -21.739 1.00 69.06 152 PRO A O 1
ATOM 1215 N N . MET A 1 153 ? 12.142 6.753 -20.220 1.00 67.62 153 MET A N 1
ATOM 1216 C CA . MET A 1 153 ? 11.152 7.207 -19.233 1.00 67.62 153 MET A CA 1
ATOM 1217 C C . MET A 1 153 ? 10.496 8.550 -19.598 1.00 67.62 153 MET A C 1
ATOM 1219 O O . MET A 1 153 ? 9.451 8.906 -19.047 1.00 67.62 153 MET A O 1
ATOM 1223 N N . TRP A 1 154 ? 11.099 9.299 -20.518 1.00 64.31 154 TRP A N 1
ATOM 1224 C CA . TRP A 1 154 ? 10.593 10.562 -21.040 1.00 64.31 154 TRP A CA 1
ATOM 1225 C C . TRP A 1 154 ? 10.927 10.656 -22.531 1.00 64.31 154 TRP A C 1
ATOM 1227 O O . TRP A 1 154 ? 12.099 10.673 -22.905 1.00 64.31 154 TRP A O 1
ATOM 1237 N N . GLU A 1 155 ? 9.882 10.715 -23.357 1.00 45.72 155 GLU A N 1
ATOM 1238 C CA . GLU A 1 155 ? 9.937 11.261 -24.719 1.00 45.72 155 GLU A CA 1
ATOM 1239 C C . GLU A 1 155 ? 9.466 12.718 -24.716 1.00 45.72 155 GLU A C 1
ATOM 1241 O O . GLU A 1 155 ? 8.513 13.030 -23.953 1.00 45.72 155 GLU A O 1
#

Sequence (155 aa):
MLPRMCPFLFSLKTRKMLLKYTAFGPSFAVHWTQEHKVGSFLKRRATVQTELNAQTDPRKMQELSQELSNIEEHVVRSNFWLGTLQSTLVRLQKGEEFLRQADVAMGILAKASKLMEVQFEGETGFGVAVTQSFYVEVAQALQDRSINSTVPMWE

Organism: NCBI:txid2562239

InterPro domains:
  IPR045322 E3 ubiquitin-protein ligase HECTD1/TRIP12-like [PTHR45670] (3-146)

pLDDT: mean 88.6, std 6.96, range [45.72, 96.44]

Secondary structure (DSSP, 8-state):
-HHHH-GGGS-HHHHHHHHHHHTTHHHHHHHHHHHHHTHHHHHHHHHHHHHHHH---HHHHHHHHHHHHHHHHHHHH-TT---PPPEEEEEE--STTHHHHHHHHHHHHTTS-SEEEEEETT---BSHHHHHHHHHHHHHHTTSHHHHHHS-S--